Protein AF-A0A0F9CXV2-F1 (afdb_monomer)

Solvent-accessible surface area (backbone atoms only — not comparable to full-atom values): 8261 Å² total; per-residue (Å²): 141,56,48,88,22,30,33,43,37,33,59,41,47,89,84,47,92,52,66,44,61,53,43,43,43,46,51,28,50,21,43,61,72,35,49,80,59,35,78,50,45,44,40,34,39,34,42,79,42,49,91,79,40,40,71,71,56,31,48,54,57,34,46,75,49,28,85,74,43,39,54,42,68,59,54,72,68,57,39,50,55,50,28,56,76,69,68,53,67,68,46,82,43,81,32,86,87,36,100,82,40,46,49,72,52,66,59,64,47,37,37,36,26,37,50,71,71,41,82,73,50,76,45,52,65,84,76,59,59,45,67,60,54,23,52,50,51,53,51,53,53,60,51,50,68,74,72,111

Radius of gyration: 15.35 Å; Cα contacts (8 Å, |Δi|>4): 231; chains: 1; bounding box: 40×28×42 Å

Secondary structure (DSSP, 8-state):
--TTSEEEEEEE-TT-SSHHHHHHHHHHHHHHHHGGGGGGEEEEEEES-TTT--HHHHHHHHHTT-TT-EEE---HHHHHHHHHHHT--EEEEE-TTSTTSEEEEE--EEEEEETTTEEEEEEETTSS-HHHHHHHHHHHHHHHHTT-

Sequence (148 aa):
AYTDRWQLVFFGFTHCPDICPTTLAYMGSVLDLLGAKADHVAPLFVTVDPQRDTPEILSQYVAAFHPRLTGLTGSEAQIADAAEAFKVYYERLEEDSAPDGYMMAHAGHLYLMRPGGKFEAVFLEGAQPPEALAQEIAMRIAKEERRG

Structure (mmCIF, N/CA/C/O backbone):
data_AF-A0A0F9CXV2-F1
#
_entry.id   AF-A0A0F9CXV2-F1
#
loop_
_atom_site.group_PDB
_atom_site.id
_atom_site.type_symbol
_atom_site.label_atom_id
_atom_site.label_alt_id
_atom_site.label_comp_id
_atom_site.label_asym_id
_atom_site.label_entity_id
_atom_site.label_seq_id
_atom_site.pdbx_PDB_ins_code
_atom_site.Cartn_x
_atom_site.Cartn_y
_atom_site.Cartn_z
_atom_site.occupancy
_atom_site.B_iso_or_equiv
_atom_site.auth_seq_id
_atom_site.auth_comp_id
_atom_site.auth_asym_id
_atom_site.auth_atom_id
_atom_site.pdbx_PDB_model_num
ATOM 1 N N . ALA A 1 1 ? -14.317 -7.315 -0.044 1.00 61.88 1 ALA A N 1
ATOM 2 C CA . ALA A 1 1 ? -13.543 -8.066 0.968 1.00 61.88 1 ALA A CA 1
ATOM 3 C C . ALA A 1 1 ? -12.797 -7.174 1.977 1.00 61.88 1 ALA A C 1
ATOM 5 O O . ALA A 1 1 ? -12.370 -7.698 2.995 1.00 61.88 1 ALA A O 1
ATOM 6 N N . TYR A 1 2 ? -12.649 -5.858 1.745 1.00 83.31 2 TYR A N 1
ATOM 7 C CA . TYR A 1 2 ? -11.934 -4.946 2.667 1.00 83.31 2 TYR A CA 1
ATOM 8 C C . TYR A 1 2 ? -12.785 -3.776 3.178 1.00 83.31 2 TYR A C 1
ATOM 10 O O . TYR A 1 2 ? -12.291 -2.899 3.874 1.00 83.31 2 TYR A O 1
ATOM 18 N N . THR A 1 3 ? -14.059 -3.725 2.796 1.00 81.69 3 THR A N 1
ATOM 19 C CA . THR A 1 3 ? -14.951 -2.582 3.037 1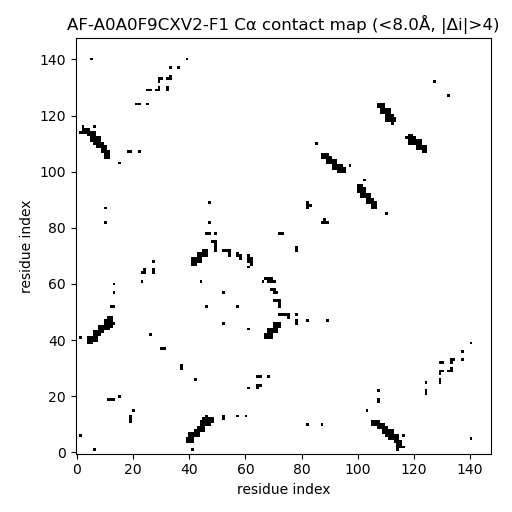.00 81.69 3 THR A CA 1
ATOM 20 C C . THR A 1 3 ? -15.327 -2.401 4.504 1.00 81.69 3 THR A C 1
ATOM 22 O O . THR A 1 3 ? -15.812 -1.345 4.876 1.00 81.69 3 THR A O 1
ATOM 25 N N . ASP A 1 4 ? -15.121 -3.407 5.339 1.00 89.94 4 ASP A N 1
ATOM 26 C CA . ASP A 1 4 ? -15.321 -3.389 6.787 1.00 89.94 4 ASP A CA 1
ATOM 27 C C . ASP A 1 4 ? -14.078 -2.919 7.561 1.00 89.94 4 ASP A C 1
ATOM 29 O O . ASP A 1 4 ? -14.166 -2.615 8.749 1.00 89.94 4 ASP A O 1
ATOM 33 N N . ARG A 1 5 ? -12.927 -2.818 6.889 1.00 93.19 5 ARG A N 1
ATOM 34 C CA . ARG A 1 5 ? -11.642 -2.457 7.487 1.00 93.19 5 ARG A CA 1
ATOM 35 C C . ARG A 1 5 ? -11.119 -1.133 6.948 1.00 93.19 5 ARG A C 1
ATOM 37 O O . ARG A 1 5 ? -11.468 -0.682 5.855 1.00 93.19 5 ARG A O 1
ATOM 44 N N . TRP A 1 6 ? -10.245 -0.519 7.735 1.00 96.25 6 TRP A N 1
ATOM 45 C CA . TRP A 1 6 ? -9.362 0.522 7.229 1.00 96.25 6 TRP A CA 1
ATOM 46 C C . TRP A 1 6 ? -8.440 -0.091 6.181 1.00 96.25 6 TRP A C 1
ATOM 48 O O . TRP A 1 6 ? -8.017 -1.231 6.336 1.00 96.25 6 TRP A O 1
ATOM 58 N N . GLN A 1 7 ? -8.123 0.635 5.118 1.00 96.31 7 GLN A N 1
ATOM 59 C CA . GLN A 1 7 ? -7.202 0.157 4.087 1.00 96.31 7 GLN A CA 1
ATOM 60 C C . GLN A 1 7 ? -5.995 1.081 4.053 1.00 96.31 7 GLN A C 1
ATOM 62 O O . GLN A 1 7 ? -6.160 2.296 3.975 1.00 96.31 7 GLN A O 1
ATOM 67 N N . LEU A 1 8 ? -4.802 0.501 4.127 1.00 96.38 8 LEU A N 1
ATOM 68 C CA . LEU A 1 8 ? -3.544 1.206 3.922 1.00 96.38 8 LEU A CA 1
ATOM 69 C C . LEU A 1 8 ? -2.977 0.729 2.588 1.00 96.38 8 LEU A C 1
ATOM 71 O O . LEU A 1 8 ? -2.484 -0.393 2.498 1.00 96.38 8 LEU A O 1
ATOM 75 N N . VAL A 1 9 ? -3.134 1.549 1.554 1.00 95.50 9 VAL A N 1
ATOM 76 C CA . VAL A 1 9 ? -2.876 1.177 0.161 1.00 95.50 9 VAL A CA 1
ATOM 77 C C . VAL A 1 9 ? -1.592 1.829 -0.326 1.00 95.50 9 VAL A C 1
ATOM 79 O O . VAL A 1 9 ? -1.409 3.033 -0.164 1.00 95.50 9 VAL A O 1
ATOM 82 N N . PHE A 1 10 ? -0.736 1.042 -0.963 1.00 94.56 10 PHE A N 1
ATOM 83 C CA . PHE A 1 10 ? 0.468 1.503 -1.641 1.00 94.56 10 PHE A CA 1
ATOM 84 C C . PHE A 1 10 ? 0.470 1.008 -3.086 1.00 94.56 10 PHE A C 1
ATOM 86 O O . PHE A 1 10 ? 0.188 -0.164 -3.327 1.00 94.56 10 PHE A O 1
ATOM 93 N N . PHE A 1 11 ? 0.796 1.890 -4.030 1.00 92.44 11 PHE A N 1
ATOM 94 C CA . PHE A 1 11 ? 0.947 1.549 -5.444 1.00 92.44 11 PHE A CA 1
ATOM 95 C C . PHE A 1 11 ? 2.431 1.471 -5.805 1.00 92.44 11 PHE A C 1
ATOM 97 O O . PHE A 1 11 ? 3.173 2.434 -5.600 1.00 92.44 11 PHE A O 1
ATOM 104 N N . GLY A 1 12 ? 2.861 0.344 -6.365 1.00 90.19 12 GLY A N 1
ATOM 105 C CA . GLY A 1 12 ? 4.250 0.131 -6.767 1.00 90.19 12 GLY A CA 1
ATOM 106 C C . GLY A 1 12 ? 4.396 -1.067 -7.692 1.00 90.19 12 GLY A C 1
ATOM 107 O O . GLY A 1 12 ? 3.437 -1.468 -8.332 1.00 90.19 12 GLY A O 1
ATOM 108 N N . PHE A 1 13 ? 5.591 -1.630 -7.799 1.00 88.00 13 PHE A N 1
ATOM 109 C CA . PHE A 1 13 ? 5.855 -2.834 -8.593 1.00 88.00 13 PHE A CA 1
ATOM 110 C C . PHE A 1 13 ? 7.070 -3.576 -8.028 1.00 88.00 13 PHE A C 1
ATOM 112 O O . PHE A 1 13 ? 7.908 -2.967 -7.354 1.00 88.00 13 PHE A O 1
ATOM 119 N N . THR A 1 14 ? 7.170 -4.886 -8.264 1.00 84.88 14 THR A N 1
ATOM 120 C CA . THR A 1 14 ? 8.182 -5.724 -7.583 1.00 84.88 14 THR A CA 1
ATOM 121 C C . THR A 1 14 ? 9.619 -5.474 -8.046 1.00 84.88 14 THR A C 1
ATOM 123 O O . THR A 1 14 ? 10.557 -5.713 -7.289 1.00 84.88 14 THR A O 1
ATOM 126 N N . HIS A 1 15 ? 9.796 -4.941 -9.257 1.00 80.38 15 HIS A N 1
ATOM 127 C CA . HIS A 1 15 ? 11.105 -4.676 -9.866 1.00 80.38 15 HIS A CA 1
ATOM 128 C C . HIS A 1 15 ? 11.664 -3.283 -9.527 1.00 80.38 15 HIS A C 1
ATOM 130 O O . HIS A 1 15 ? 12.672 -2.858 -10.089 1.00 80.38 15 HIS A O 1
ATOM 136 N N . CYS A 1 16 ? 11.011 -2.543 -8.630 1.00 74.81 16 CYS A N 1
ATOM 137 C CA . CYS A 1 16 ? 11.462 -1.218 -8.232 1.00 74.81 16 CYS A CA 1
ATOM 138 C C . CYS A 1 16 ? 12.683 -1.330 -7.302 1.00 74.81 16 CYS A C 1
ATOM 140 O O . CYS A 1 16 ? 12.578 -1.967 -6.249 1.00 74.81 16 CYS A O 1
ATOM 142 N N . PRO A 1 17 ? 13.828 -0.714 -7.648 1.00 70.62 17 PRO A N 1
ATOM 143 C CA . PRO A 1 17 ? 15.087 -0.975 -6.955 1.00 70.62 17 PRO A CA 1
ATOM 144 C C . PRO A 1 17 ? 15.208 -0.316 -5.573 1.00 70.62 17 PRO A C 1
ATOM 146 O O . PRO A 1 17 ? 16.099 -0.704 -4.823 1.00 70.62 17 PRO A O 1
ATOM 149 N N . ASP A 1 18 ? 14.364 0.667 -5.232 1.00 74.00 18 ASP A N 1
ATOM 150 C CA . ASP A 1 18 ? 14.588 1.510 -4.044 1.00 74.00 18 ASP A CA 1
ATOM 151 C C . ASP A 1 18 ? 13.308 1.842 -3.250 1.00 74.00 18 ASP A C 1
ATOM 153 O O . ASP A 1 18 ? 13.094 1.334 -2.148 1.00 74.00 18 ASP A O 1
ATOM 157 N N . ILE A 1 19 ? 12.396 2.649 -3.805 1.00 78.81 19 ILE A N 1
ATOM 158 C CA . ILE A 1 19 ? 11.276 3.193 -3.014 1.00 78.81 19 ILE A CA 1
ATOM 159 C C . ILE A 1 19 ? 10.256 2.119 -2.587 1.00 78.81 19 ILE A C 1
ATOM 161 O O . ILE A 1 19 ? 9.715 2.198 -1.483 1.00 78.81 19 ILE A O 1
ATOM 165 N N . CYS A 1 20 ? 10.002 1.088 -3.406 1.00 83.62 20 CYS A N 1
ATOM 166 C CA . CYS A 1 20 ? 9.076 -0.001 -3.057 1.00 83.62 20 CYS A CA 1
ATOM 167 C C . CYS A 1 20 ? 9.511 -0.805 -1.824 1.00 83.62 20 CYS A C 1
ATOM 169 O O . CYS A 1 20 ? 8.711 -0.889 -0.888 1.00 83.62 20 CYS A O 1
ATOM 171 N N . PRO A 1 21 ? 10.723 -1.400 -1.779 1.00 86.62 21 PRO A N 1
ATOM 172 C CA . PRO A 1 21 ? 11.142 -2.171 -0.613 1.00 86.62 21 PRO A CA 1
ATOM 173 C C . PRO A 1 21 ? 11.203 -1.307 0.651 1.00 86.62 21 PRO A C 1
ATOM 175 O O . PRO A 1 21 ? 10.780 -1.759 1.715 1.00 86.62 21 PRO A O 1
ATOM 178 N N . THR A 1 22 ? 11.634 -0.049 0.533 1.00 89.31 22 THR A N 1
ATOM 179 C CA . THR A 1 22 ? 11.675 0.893 1.660 1.00 89.31 22 THR A CA 1
ATOM 180 C C . THR A 1 22 ? 10.271 1.204 2.188 1.00 89.31 22 THR A C 1
ATOM 182 O O . THR A 1 22 ? 10.018 1.097 3.390 1.00 89.31 22 THR A O 1
ATOM 185 N N . THR A 1 23 ? 9.313 1.474 1.297 1.00 91.25 23 THR A N 1
ATOM 186 C CA . THR A 1 23 ? 7.918 1.749 1.677 1.00 91.25 23 THR A CA 1
ATOM 187 C C . THR A 1 23 ? 7.235 0.524 2.289 1.00 91.25 23 THR A C 1
ATOM 189 O O . THR A 1 23 ? 6.514 0.650 3.279 1.00 91.25 23 THR A O 1
ATOM 192 N N . LEU A 1 24 ? 7.469 -0.677 1.751 1.00 93.31 24 LEU A N 1
ATOM 193 C CA . LEU A 1 24 ? 6.888 -1.909 2.292 1.00 93.31 24 LEU A CA 1
ATOM 194 C C . LEU A 1 24 ? 7.479 -2.284 3.654 1.00 93.31 24 LEU A C 1
ATOM 196 O O . LEU A 1 24 ? 6.732 -2.708 4.537 1.00 93.31 24 LEU A O 1
ATOM 200 N N . ALA A 1 25 ? 8.782 -2.076 3.859 1.00 94.00 25 ALA A N 1
ATOM 201 C CA . ALA A 1 25 ? 9.410 -2.235 5.169 1.00 94.00 25 ALA A CA 1
ATOM 202 C C . ALA A 1 25 ? 8.827 -1.243 6.190 1.00 94.00 25 ALA A C 1
ATOM 204 O O . ALA A 1 25 ? 8.457 -1.638 7.297 1.00 94.00 25 ALA A O 1
ATOM 205 N N . TYR A 1 26 ? 8.658 0.021 5.789 1.00 94.50 26 TYR A N 1
ATOM 206 C CA . TYR A 1 26 ? 8.011 1.050 6.602 1.00 94.50 26 TYR A CA 1
ATOM 207 C C . TYR A 1 26 ? 6.570 0.662 6.980 1.00 94.50 26 TYR A C 1
ATOM 209 O O . TYR A 1 26 ? 6.202 0.714 8.155 1.00 94.50 26 TYR A O 1
ATOM 217 N N . MET A 1 27 ? 5.766 0.191 6.017 1.00 95.50 27 MET A N 1
ATOM 218 C CA . MET A 1 27 ? 4.420 -0.336 6.281 1.00 95.50 27 MET A CA 1
ATOM 219 C C . MET A 1 27 ? 4.447 -1.526 7.247 1.00 95.50 27 MET A C 1
ATOM 221 O O . MET A 1 27 ? 3.603 -1.593 8.139 1.00 95.50 27 MET A O 1
ATOM 225 N N . GLY A 1 28 ? 5.406 -2.444 7.094 1.00 96.12 28 GLY A N 1
ATOM 226 C CA . GLY A 1 28 ? 5.612 -3.564 8.013 1.00 96.12 28 GLY A CA 1
ATOM 227 C C . GLY A 1 28 ? 5.821 -3.090 9.451 1.00 96.12 28 GLY A C 1
ATOM 228 O O . GLY A 1 28 ? 5.087 -3.505 10.344 1.00 96.12 28 GLY A O 1
ATOM 229 N N . SER A 1 29 ? 6.723 -2.127 9.662 1.00 96.56 29 SER A N 1
ATOM 230 C CA . SER A 1 29 ? 6.959 -1.539 10.988 1.00 96.56 29 SER A CA 1
ATOM 231 C C . SER A 1 29 ? 5.714 -0.861 11.569 1.00 96.56 29 SER A C 1
ATOM 233 O O . SER A 1 29 ? 5.419 -1.020 12.752 1.00 96.56 29 SER A O 1
ATOM 235 N N . VAL A 1 30 ? 4.941 -0.139 10.752 1.00 96.75 30 VAL A N 1
ATOM 236 C CA . VAL A 1 30 ? 3.672 0.474 11.187 1.00 96.75 30 VAL A CA 1
ATOM 237 C C . VAL A 1 30 ? 2.675 -0.591 11.653 1.00 96.75 30 VAL A C 1
ATOM 239 O O . VAL A 1 30 ? 2.006 -0.401 12.670 1.00 96.75 30 VAL A O 1
ATOM 242 N N . LEU A 1 31 ? 2.571 -1.714 10.937 1.00 97.06 31 LEU A N 1
ATOM 243 C CA . LEU A 1 31 ? 1.677 -2.820 11.295 1.00 97.06 31 LEU A CA 1
ATOM 244 C C . LEU A 1 31 ? 2.082 -3.484 12.614 1.00 97.06 31 LEU A C 1
ATOM 246 O O . LEU A 1 31 ? 1.206 -3.745 13.439 1.00 97.06 31 LEU A O 1
ATOM 250 N N . ASP A 1 32 ? 3.379 -3.696 12.839 1.00 97.06 32 ASP A N 1
ATOM 251 C CA . ASP A 1 32 ? 3.892 -4.231 14.105 1.00 97.06 32 ASP A CA 1
ATOM 252 C C . ASP A 1 32 ? 3.567 -3.295 15.279 1.00 97.06 32 ASP A C 1
ATOM 254 O O . ASP A 1 32 ? 3.064 -3.729 16.319 1.00 97.06 32 ASP A O 1
ATOM 258 N N . LEU A 1 33 ? 3.775 -1.988 15.093 1.00 97.50 33 LEU A N 1
ATOM 259 C CA . LEU A 1 33 ? 3.517 -0.960 16.107 1.00 97.50 33 LEU A CA 1
ATOM 260 C C . LEU A 1 33 ? 2.024 -0.777 16.420 1.00 97.50 33 LEU A C 1
ATOM 262 O O . LEU A 1 33 ? 1.668 -0.401 17.539 1.00 97.50 33 LEU A O 1
ATOM 266 N N . LEU A 1 34 ? 1.134 -1.068 15.467 1.00 96.75 34 LEU A N 1
ATOM 267 C CA . LEU A 1 34 ? -0.313 -1.094 15.705 1.00 96.75 34 LEU A CA 1
ATOM 268 C C . LEU A 1 34 ? -0.744 -2.254 16.620 1.00 96.75 34 LEU A C 1
ATOM 270 O O . LEU A 1 34 ? -1.815 -2.180 17.237 1.00 96.75 34 LEU A O 1
ATOM 274 N N . GLY A 1 35 ? 0.049 -3.325 16.713 1.00 95.25 35 GLY A N 1
ATOM 275 C CA . GLY A 1 35 ? -0.267 -4.510 17.506 1.00 95.25 35 GLY A CA 1
ATOM 2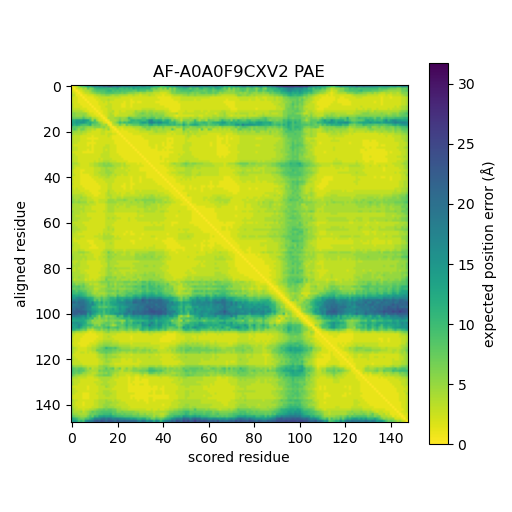76 C C . GLY A 1 35 ? -1.643 -5.085 17.154 1.00 95.25 35 GLY A C 1
ATOM 277 O O . GLY A 1 35 ? -1.971 -5.290 15.987 1.00 95.25 35 GLY A O 1
ATOM 278 N N . ALA A 1 36 ? -2.500 -5.295 18.158 1.00 94.81 36 ALA A N 1
ATOM 279 C CA . ALA A 1 36 ? -3.854 -5.823 17.949 1.00 94.81 36 ALA A CA 1
ATOM 280 C C . ALA A 1 36 ? -4.723 -4.941 17.028 1.00 94.81 36 ALA A C 1
ATOM 282 O O . ALA A 1 36 ? -5.617 -5.440 16.349 1.00 94.81 36 ALA A O 1
ATOM 283 N N . LYS A 1 37 ? -4.454 -3.629 16.938 1.00 94.62 37 LYS A N 1
ATOM 284 C CA . LYS A 1 37 ? -5.220 -2.745 16.045 1.00 94.62 37 LYS A CA 1
ATOM 285 C C . LYS A 1 37 ? -4.960 -3.022 14.564 1.00 94.62 37 LYS A C 1
ATOM 287 O O . LYS A 1 37 ? -5.785 -2.635 13.738 1.00 94.62 37 LYS A O 1
ATOM 292 N N . ALA A 1 38 ? -3.878 -3.725 14.225 1.00 95.25 38 ALA A N 1
ATOM 293 C CA . ALA A 1 38 ? -3.596 -4.145 12.858 1.00 95.25 38 ALA A CA 1
ATOM 294 C C . ALA A 1 38 ? -4.663 -5.104 12.294 1.00 95.25 38 ALA A C 1
ATOM 296 O O . ALA A 1 38 ? -4.775 -5.227 11.079 1.00 95.25 38 ALA A O 1
ATOM 297 N N . ASP A 1 39 ? -5.486 -5.750 13.133 1.00 93.88 39 ASP A N 1
ATOM 298 C CA . ASP A 1 39 ? -6.623 -6.568 12.675 1.00 93.88 39 ASP A CA 1
ATOM 299 C C . ASP A 1 39 ? -7.707 -5.734 11.970 1.00 93.88 39 ASP A C 1
ATOM 301 O O . ASP A 1 39 ? -8.397 -6.223 11.073 1.00 93.88 39 ASP A O 1
ATOM 305 N N . HIS A 1 40 ? -7.804 -4.445 12.307 1.00 94.62 40 HIS A N 1
ATOM 306 C CA . HIS A 1 40 ? -8.737 -3.504 11.686 1.00 94.62 40 HIS A CA 1
ATOM 307 C C . HIS A 1 40 ? -8.187 -2.851 10.414 1.00 94.62 40 HIS A C 1
ATOM 309 O O . HIS A 1 40 ? -8.891 -2.048 9.796 1.00 94.62 40 HIS A O 1
ATOM 315 N N . VAL A 1 41 ? -6.952 -3.176 10.023 1.00 96.69 41 VAL A N 1
ATOM 316 C CA . VAL A 1 41 ? -6.272 -2.608 8.858 1.00 96.69 41 VAL A CA 1
ATOM 317 C C . VAL A 1 41 ? -6.039 -3.702 7.817 1.00 96.69 41 VAL A C 1
ATOM 319 O O . VAL A 1 41 ? -5.568 -4.796 8.115 1.00 96.69 41 VAL A O 1
ATOM 322 N N . ALA A 1 42 ? -6.374 -3.402 6.570 1.00 96.88 42 ALA A N 1
ATOM 323 C CA . ALA A 1 42 ? -6.006 -4.161 5.391 1.00 96.88 42 ALA A CA 1
ATOM 324 C C . ALA A 1 42 ? -4.819 -3.450 4.718 1.00 96.88 42 ALA A C 1
ATOM 326 O O . ALA A 1 42 ? -5.025 -2.414 4.082 1.00 96.88 42 ALA A O 1
ATOM 327 N N . PRO A 1 43 ? -3.583 -3.946 4.881 1.00 96.69 43 PRO A N 1
ATOM 328 C CA . PRO A 1 43 ? -2.426 -3.386 4.199 1.00 96.69 43 PRO A CA 1
ATOM 329 C C . PRO A 1 43 ? -2.321 -3.985 2.791 1.00 96.69 43 PRO A C 1
ATOM 331 O O . PRO A 1 43 ? -2.139 -5.193 2.619 1.00 96.69 43 PRO A O 1
ATOM 334 N N . LEU A 1 44 ? -2.494 -3.134 1.784 1.00 96.19 44 LEU A N 1
ATOM 335 C CA . LEU A 1 44 ? -2.649 -3.519 0.386 1.00 96.19 44 LEU A CA 1
ATOM 336 C C . LEU A 1 44 ? -1.507 -2.935 -0.444 1.00 96.19 44 LEU A C 1
ATOM 338 O O . LEU A 1 44 ? -1.282 -1.728 -0.435 1.00 96.19 44 LEU A O 1
ATOM 342 N N . PHE A 1 45 ? -0.826 -3.794 -1.190 1.00 95.81 45 PHE A N 1
ATOM 343 C CA . PHE A 1 45 ? 0.137 -3.409 -2.210 1.00 95.81 45 PHE A CA 1
ATOM 344 C C . PHE A 1 45 ? -0.485 -3.659 -3.580 1.00 95.81 45 PHE A C 1
ATOM 346 O O . PHE A 1 45 ? -0.771 -4.803 -3.919 1.00 95.81 45 PHE A O 1
ATOM 353 N N . VAL A 1 46 ? -0.734 -2.606 -4.349 1.00 94.81 46 VAL A N 1
ATOM 354 C CA . VAL A 1 46 ? -1.324 -2.684 -5.688 1.00 94.81 46 VAL A CA 1
ATOM 355 C C . VAL A 1 46 ? -0.210 -2.522 -6.709 1.00 94.81 46 VAL A C 1
ATOM 357 O O . VAL A 1 46 ? 0.481 -1.501 -6.706 1.00 94.81 46 VAL A O 1
ATOM 360 N N . THR A 1 47 ? -0.030 -3.516 -7.579 1.00 94.19 47 THR A N 1
ATOM 361 C CA . THR A 1 47 ? 0.947 -3.376 -8.660 1.00 94.19 47 THR A CA 1
ATOM 362 C C . THR A 1 47 ? 0.471 -2.380 -9.719 1.00 94.19 47 THR A C 1
ATOM 364 O O . THR A 1 47 ? -0.714 -2.340 -10.052 1.00 94.19 47 THR A O 1
ATOM 367 N N . VAL A 1 48 ? 1.399 -1.597 -10.268 1.00 90.50 48 VAL A N 1
ATOM 368 C CA . VAL A 1 48 ? 1.206 -0.797 -11.488 1.00 90.50 48 VAL A CA 1
ATOM 369 C C . VAL A 1 48 ? 1.746 -1.497 -12.741 1.00 90.50 48 VAL A C 1
ATOM 371 O O . VAL A 1 48 ? 1.648 -0.956 -13.839 1.00 90.50 48 VAL A O 1
ATOM 374 N N . ASP A 1 49 ? 2.304 -2.701 -12.592 1.00 89.56 49 ASP A N 1
ATOM 375 C CA . ASP A 1 49 ? 2.959 -3.454 -13.661 1.00 89.56 49 ASP A CA 1
ATOM 376 C C . ASP A 1 49 ? 2.502 -4.925 -13.717 1.00 89.56 49 ASP A C 1
ATOM 378 O O . ASP A 1 49 ? 3.256 -5.854 -13.402 1.00 89.56 49 ASP A O 1
ATOM 382 N N . PRO A 1 50 ? 1.249 -5.169 -14.139 1.00 89.81 50 PRO A N 1
ATOM 383 C CA . PRO A 1 50 ? 0.649 -6.504 -14.121 1.00 89.81 50 PRO A CA 1
ATOM 384 C C . PRO A 1 50 ? 1.321 -7.496 -15.072 1.00 89.81 50 PRO A C 1
ATOM 386 O O . PRO A 1 50 ? 1.114 -8.699 -14.934 1.00 89.81 50 PRO A O 1
ATOM 389 N N . GLN A 1 51 ? 2.094 -7.018 -16.055 1.00 87.62 51 GLN A N 1
ATOM 390 C CA . GLN A 1 51 ? 2.776 -7.885 -17.019 1.00 87.62 51 GLN A CA 1
ATOM 391 C C . GLN A 1 51 ? 3.893 -8.698 -16.353 1.00 87.62 51 GLN A C 1
ATOM 393 O O . GLN A 1 51 ? 4.134 -9.839 -16.747 1.00 87.62 51 GLN A O 1
ATOM 398 N N . ARG A 1 52 ? 4.553 -8.126 -15.337 1.00 85.69 52 ARG A N 1
ATOM 399 C CA . ARG A 1 52 ? 5.629 -8.777 -14.570 1.00 85.69 52 ARG A CA 1
ATOM 400 C C . ARG A 1 52 ? 5.148 -9.283 -13.214 1.00 85.69 52 ARG A C 1
ATOM 402 O O . ARG A 1 52 ? 5.592 -10.330 -12.744 1.00 85.69 52 ARG A O 1
ATOM 409 N N . ASP A 1 53 ? 4.199 -8.579 -12.609 1.00 91.12 53 ASP A N 1
ATOM 410 C CA . ASP A 1 53 ? 3.735 -8.843 -11.253 1.00 91.12 53 ASP A CA 1
ATOM 411 C C . ASP A 1 53 ? 2.536 -9.804 -11.239 1.00 91.12 53 ASP A C 1
ATOM 413 O O . ASP A 1 53 ? 1.379 -9.426 -11.016 1.00 91.12 53 ASP A O 1
ATOM 417 N N . THR A 1 54 ? 2.832 -11.086 -11.468 1.00 92.31 54 THR A N 1
ATOM 418 C CA . THR A 1 5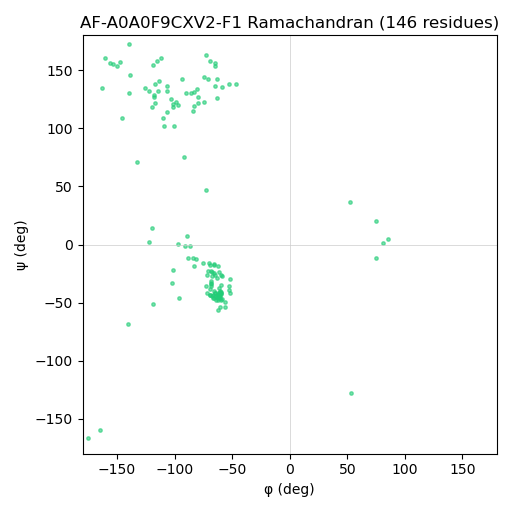4 ? 1.855 -12.176 -11.318 1.00 92.31 54 THR A CA 1
ATOM 419 C C . THR A 1 54 ? 1.412 -12.333 -9.856 1.00 92.31 54 THR A C 1
ATOM 421 O O . THR A 1 54 ? 2.158 -11.964 -8.941 1.00 92.31 54 THR A O 1
ATOM 424 N N . PRO A 1 55 ? 0.221 -12.908 -9.591 1.00 94.31 55 PRO A N 1
ATOM 425 C CA . PRO A 1 55 ? -0.238 -13.169 -8.226 1.00 94.31 55 PRO A CA 1
ATOM 426 C C . PRO A 1 55 ? 0.775 -13.955 -7.381 1.00 94.31 55 PRO A C 1
ATOM 428 O O . PRO A 1 55 ? 0.970 -13.649 -6.204 1.00 94.31 55 PRO A O 1
ATOM 431 N N . GLU A 1 56 ? 1.454 -14.936 -7.979 1.00 93.88 56 GLU A N 1
ATOM 432 C CA . GLU A 1 56 ? 2.455 -15.767 -7.313 1.00 93.88 56 GLU A CA 1
ATOM 433 C C . GLU A 1 56 ? 3.686 -14.950 -6.902 1.00 93.88 56 GLU A C 1
ATOM 435 O O . GLU A 1 56 ? 4.135 -15.052 -5.757 1.00 93.88 56 GLU A O 1
ATOM 440 N N . ILE A 1 57 ? 4.203 -14.113 -7.809 1.00 93.44 57 ILE A N 1
ATOM 441 C CA . ILE A 1 57 ? 5.354 -13.237 -7.549 1.00 93.44 57 ILE A CA 1
ATOM 442 C C . ILE A 1 57 ? 4.999 -12.216 -6.470 1.00 93.44 57 ILE A C 1
ATOM 444 O O . ILE A 1 57 ? 5.738 -12.059 -5.497 1.00 93.44 57 ILE A O 1
ATOM 448 N N . LEU A 1 58 ? 3.841 -11.565 -6.592 1.00 93.81 58 LEU A N 1
ATOM 449 C CA . LEU A 1 58 ? 3.396 -10.568 -5.626 1.00 93.81 58 LEU A CA 1
ATOM 450 C C . LEU A 1 58 ? 3.206 -11.154 -4.237 1.00 93.81 58 LEU A C 1
ATOM 452 O O . LEU A 1 58 ? 3.647 -10.549 -3.263 1.00 93.81 58 LEU A O 1
ATOM 456 N N . SER A 1 59 ? 2.581 -12.329 -4.137 1.00 93.31 59 SER A N 1
ATOM 457 C CA . SER A 1 59 ? 2.377 -12.988 -2.850 1.00 93.31 59 SER A CA 1
ATOM 458 C C . SER A 1 59 ? 3.704 -13.302 -2.162 1.00 93.31 59 SER A C 1
ATOM 460 O O . SER A 1 59 ? 3.798 -13.139 -0.948 1.00 93.31 59 SER A O 1
ATOM 462 N N . GLN A 1 60 ? 4.720 -13.747 -2.906 1.00 93.50 60 GLN A N 1
ATOM 463 C CA . GLN A 1 60 ? 6.050 -14.009 -2.349 1.00 93.50 60 GLN A CA 1
ATOM 464 C C . GLN A 1 60 ? 6.752 -12.711 -1.946 1.00 93.50 60 GLN A C 1
ATOM 466 O O . GLN A 1 60 ? 7.321 -12.631 -0.858 1.00 93.50 60 GLN A O 1
ATOM 471 N N . TYR A 1 61 ? 6.668 -11.689 -2.798 1.00 93.19 61 TYR A N 1
ATOM 472 C CA . TYR A 1 61 ? 7.301 -10.398 -2.575 1.00 93.19 61 TYR A CA 1
ATOM 473 C C . TYR A 1 61 ? 6.783 -9.728 -1.301 1.00 93.19 61 TYR A C 1
ATOM 475 O O . TYR A 1 61 ? 7.565 -9.408 -0.412 1.00 93.19 61 TYR A O 1
ATOM 483 N N . VAL A 1 62 ? 5.463 -9.574 -1.157 1.00 94.56 62 VAL A N 1
ATOM 484 C CA . VAL A 1 62 ? 4.886 -8.884 0.008 1.00 94.56 62 VAL A CA 1
ATOM 485 C C . VAL A 1 62 ? 5.060 -9.669 1.311 1.00 94.56 62 VAL A C 1
ATOM 487 O O . VAL A 1 62 ? 5.234 -9.068 2.373 1.00 94.56 62 VAL A O 1
ATOM 490 N N . ALA A 1 63 ? 5.068 -11.006 1.237 1.00 94.00 63 ALA A N 1
ATOM 491 C CA . ALA A 1 63 ? 5.270 -11.870 2.397 1.00 94.00 63 ALA A CA 1
ATOM 492 C C . ALA A 1 63 ? 6.674 -11.730 3.005 1.00 94.00 63 ALA A C 1
ATOM 494 O O . ALA A 1 63 ? 6.837 -11.977 4.199 1.00 94.00 63 ALA A O 1
ATOM 495 N N . ALA A 1 64 ? 7.668 -11.300 2.218 1.00 93.88 64 ALA A N 1
ATOM 496 C CA . ALA A 1 64 ? 9.009 -11.010 2.719 1.00 93.88 64 ALA A CA 1
ATOM 497 C C . ALA A 1 64 ? 9.051 -9.786 3.653 1.00 93.88 64 ALA A C 1
ATOM 499 O O . ALA A 1 64 ? 9.956 -9.688 4.478 1.00 93.88 64 ALA A O 1
ATOM 500 N N . PHE A 1 65 ? 8.079 -8.871 3.545 1.00 94.75 65 PHE A N 1
ATOM 501 C CA . PHE A 1 65 ? 8.031 -7.648 4.350 1.00 94.75 65 PHE A CA 1
ATOM 502 C C . PHE A 1 65 ? 7.140 -7.790 5.579 1.00 94.75 65 PHE A C 1
ATOM 504 O O . PHE A 1 65 ? 7.530 -7.383 6.669 1.00 94.75 65 PHE A O 1
ATOM 511 N N . HIS A 1 66 ? 5.936 -8.346 5.421 1.00 96.19 66 HIS A N 1
ATOM 512 C CA . HIS A 1 66 ? 5.029 -8.553 6.546 1.00 96.19 66 HIS A CA 1
ATOM 513 C C . HIS A 1 66 ? 3.915 -9.556 6.187 1.00 96.19 66 HIS A C 1
ATOM 515 O O . HIS A 1 66 ? 3.262 -9.390 5.156 1.00 96.19 66 HIS A O 1
ATOM 521 N N . PRO A 1 67 ? 3.580 -10.540 7.046 1.00 94.75 67 PRO A N 1
ATOM 522 C CA . PRO A 1 67 ? 2.598 -11.588 6.726 1.00 94.75 67 PRO A CA 1
ATOM 523 C C . PRO A 1 67 ? 1.158 -11.084 6.541 1.00 94.75 67 PRO A C 1
ATOM 525 O O . PRO A 1 67 ? 0.318 -11.795 5.997 1.00 94.75 67 PRO A O 1
ATOM 528 N N . ARG A 1 68 ? 0.845 -9.868 7.011 1.00 95.25 68 ARG A N 1
ATOM 529 C CA . ARG A 1 68 ? -0.468 -9.228 6.787 1.00 95.25 68 ARG A CA 1
ATOM 530 C C . ARG A 1 68 ? -0.585 -8.526 5.434 1.00 95.25 68 ARG A C 1
ATOM 532 O O . ARG A 1 68 ? -1.711 -8.228 5.038 1.00 95.25 68 ARG A O 1
ATOM 539 N N . LEU A 1 69 ? 0.532 -8.211 4.768 1.00 96.06 69 LEU A N 1
ATOM 540 C CA . LEU A 1 69 ? 0.500 -7.518 3.481 1.00 96.06 69 LEU A CA 1
ATOM 541 C C . LEU A 1 69 ? -0.162 -8.397 2.427 1.00 96.06 69 LEU A C 1
ATOM 543 O O . LEU A 1 69 ? 0.105 -9.590 2.326 1.00 96.06 69 LEU A O 1
ATOM 547 N N . THR A 1 70 ? -1.031 -7.782 1.633 1.00 96.38 70 THR A N 1
ATOM 548 C CA . THR A 1 70 ? -1.686 -8.442 0.506 1.00 96.38 70 THR A CA 1
ATOM 549 C C . THR A 1 70 ? -1.284 -7.754 -0.789 1.00 96.38 70 THR A C 1
ATOM 551 O O . THR A 1 70 ? -1.518 -6.557 -0.946 1.00 96.38 70 THR A O 1
ATOM 554 N N . GLY A 1 71 ? -0.700 -8.515 -1.713 1.00 95.56 71 GLY A N 1
ATOM 555 C CA . GLY A 1 71 ? -0.433 -8.069 -3.076 1.00 95.56 71 GLY A CA 1
ATOM 556 C C . GLY A 1 71 ? -1.690 -8.176 -3.937 1.00 95.56 71 GLY A C 1
ATOM 557 O O . GLY A 1 71 ? -2.381 -9.193 -3.902 1.00 95.56 71 GLY A O 1
ATOM 558 N N . LEU A 1 72 ? -1.987 -7.129 -4.699 1.00 94.88 72 LEU A N 1
ATOM 559 C CA . LEU A 1 72 ? -3.116 -7.033 -5.614 1.00 94.88 72 LEU A CA 1
ATOM 560 C C . LEU A 1 72 ? -2.601 -6.754 -7.027 1.00 94.88 72 LEU A C 1
ATOM 562 O O . LEU A 1 72 ? -1.787 -5.858 -7.235 1.00 94.88 72 LEU A O 1
ATOM 566 N N . THR A 1 73 ? -3.118 -7.514 -7.986 1.00 95.19 73 THR A N 1
ATOM 567 C CA . THR A 1 73 ? -2.888 -7.356 -9.428 1.00 95.19 73 THR A CA 1
ATOM 568 C C . THR A 1 73 ? -4.194 -7.582 -10.179 1.00 95.19 73 THR A C 1
ATOM 570 O O . THR A 1 73 ? -5.203 -7.969 -9.582 1.00 95.19 73 THR A O 1
ATOM 573 N N . GLY A 1 74 ? -4.193 -7.320 -11.480 1.00 92.88 74 GLY A N 1
ATOM 574 C CA . GLY A 1 74 ? -5.362 -7.428 -12.341 1.00 92.88 74 GLY A CA 1
ATOM 575 C C . GLY A 1 74 ? -5.003 -7.177 -13.798 1.00 92.88 74 GLY A C 1
ATOM 576 O O . GLY A 1 74 ? -3.833 -7.164 -14.173 1.00 92.88 74 GLY A O 1
ATOM 577 N N . SER A 1 75 ? -6.013 -6.967 -14.636 1.00 93.75 75 SER A N 1
ATOM 578 C CA . SER A 1 75 ? -5.773 -6.509 -16.004 1.00 93.75 75 SER A CA 1
ATOM 579 C C . SER A 1 75 ? -5.263 -5.067 -16.015 1.00 93.75 75 SER A C 1
ATOM 581 O O . SER A 1 75 ? -5.569 -4.290 -15.111 1.00 93.75 75 SER A O 1
ATOM 583 N N . GLU A 1 76 ? -4.583 -4.663 -17.090 1.00 89.50 76 GLU A N 1
ATOM 584 C CA . GLU A 1 76 ? -4.131 -3.273 -17.269 1.00 89.50 76 GLU A CA 1
ATOM 585 C C . GLU A 1 76 ? -5.266 -2.260 -17.076 1.00 89.50 76 GLU A C 1
ATOM 587 O O . GLU A 1 76 ? -5.089 -1.274 -16.373 1.00 89.50 76 GLU A O 1
ATOM 592 N N . ALA A 1 77 ? -6.461 -2.553 -17.603 1.00 92.06 77 ALA A N 1
ATOM 593 C CA . ALA A 1 77 ? -7.640 -1.710 -17.405 1.00 92.06 77 ALA A CA 1
ATOM 594 C C . ALA A 1 77 ? -8.045 -1.568 -15.924 1.00 92.06 77 ALA A C 1
ATOM 596 O O . ALA A 1 77 ? -8.341 -0.470 -15.476 1.00 92.06 77 ALA A O 1
ATOM 597 N N . GLN A 1 78 ? -8.001 -2.651 -15.139 1.00 93.19 78 GLN A N 1
ATOM 598 C CA . GLN A 1 78 ? -8.352 -2.604 -13.714 1.00 93.19 78 GLN A CA 1
ATOM 599 C C . GLN A 1 78 ? -7.331 -1.797 -12.910 1.00 93.19 78 GLN A C 1
ATOM 601 O O . GLN A 1 78 ? -7.696 -1.113 -11.956 1.00 93.19 78 GLN A O 1
ATOM 606 N N . ILE A 1 79 ? -6.055 -1.883 -13.288 1.00 91.44 79 ILE A N 1
ATOM 607 C CA . ILE A 1 79 ? -4.981 -1.114 -12.658 1.00 91.44 79 ILE A CA 1
ATOM 608 C C . ILE A 1 79 ? -5.078 0.359 -13.041 1.00 91.44 79 ILE A C 1
ATOM 610 O O . ILE A 1 79 ? -4.951 1.202 -12.159 1.00 91.44 79 ILE A O 1
ATOM 614 N N . ALA A 1 80 ? -5.372 0.670 -14.304 1.00 88.75 80 ALA A N 1
ATOM 615 C CA . ALA A 1 80 ? -5.617 2.037 -14.750 1.00 88.75 80 ALA A CA 1
ATOM 616 C C . ALA A 1 80 ? -6.805 2.663 -13.999 1.00 88.75 80 ALA A C 1
ATOM 618 O O . ALA A 1 80 ? -6.659 3.744 -13.433 1.00 88.75 80 ALA A O 1
ATOM 619 N N . ASP A 1 81 ? -7.930 1.945 -13.892 1.00 91.88 81 ASP A N 1
ATOM 620 C CA . ASP A 1 81 ? -9.109 2.389 -13.136 1.00 91.88 81 ASP A CA 1
ATOM 621 C C . ASP A 1 81 ? -8.774 2.629 -11.651 1.00 91.88 81 ASP A C 1
ATOM 623 O O . ASP A 1 81 ? -9.194 3.622 -11.051 1.00 91.88 81 ASP A O 1
ATOM 627 N N . ALA A 1 82 ? -7.996 1.729 -11.037 1.00 90.69 82 ALA A N 1
ATOM 628 C CA . ALA A 1 82 ? -7.566 1.873 -9.649 1.00 90.69 82 ALA A CA 1
ATOM 629 C C . ALA A 1 82 ? -6.622 3.071 -9.467 1.00 90.69 82 ALA A C 1
ATOM 631 O O . ALA A 1 82 ? -6.807 3.870 -8.549 1.00 90.69 82 ALA A O 1
ATOM 632 N N . ALA A 1 83 ? -5.632 3.226 -10.343 1.00 88.19 83 ALA A N 1
ATOM 633 C CA . ALA A 1 83 ? -4.703 4.344 -10.302 1.00 88.19 83 ALA A CA 1
ATOM 634 C C . ALA A 1 83 ? -5.436 5.680 -10.482 1.00 88.19 83 ALA A C 1
ATOM 636 O O . ALA A 1 83 ? -5.205 6.609 -9.709 1.00 88.19 83 ALA A O 1
ATOM 637 N N . GLU A 1 84 ? -6.390 5.765 -11.413 1.00 89.25 84 GLU A N 1
ATOM 638 C CA . GLU A 1 84 ? -7.218 6.956 -11.612 1.00 89.25 84 GLU A CA 1
ATOM 639 C C . GLU A 1 84 ? -8.058 7.279 -10.367 1.00 89.25 84 GLU A C 1
ATOM 641 O O . GLU A 1 84 ? -8.057 8.421 -9.895 1.00 89.25 84 GLU A O 1
ATOM 646 N N . ALA A 1 85 ? -8.713 6.277 -9.769 1.00 87.44 85 ALA A N 1
ATOM 647 C CA . ALA A 1 85 ? -9.529 6.457 -8.567 1.00 87.44 85 ALA A CA 1
ATOM 648 C C . ALA A 1 85 ? -8.722 7.002 -7.375 1.00 87.44 85 ALA A C 1
ATOM 650 O O . ALA A 1 85 ? -9.230 7.811 -6.592 1.00 87.44 85 ALA A O 1
ATOM 651 N N . PHE A 1 86 ? -7.456 6.597 -7.255 1.00 86.19 86 PHE A N 1
ATOM 652 C CA . PHE A 1 86 ? -6.528 7.083 -6.231 1.00 86.19 86 PHE A CA 1
ATOM 653 C C . PHE A 1 86 ? -5.714 8.311 -6.675 1.00 86.19 86 PHE A C 1
ATOM 655 O O . PHE A 1 86 ? -4.937 8.851 -5.882 1.00 86.19 86 PHE A O 1
ATOM 662 N N . LYS A 1 87 ? -5.907 8.785 -7.914 1.00 85.25 87 LYS A N 1
ATOM 663 C CA . LYS A 1 87 ? -5.115 9.848 -8.558 1.00 85.25 87 LYS A CA 1
ATOM 664 C C . LYS A 1 87 ? -3.608 9.571 -8.506 1.00 85.25 87 LYS A C 1
ATOM 666 O O . LYS A 1 87 ? -2.801 10.481 -8.310 1.00 85.25 87 LYS A O 1
ATOM 671 N N . VAL A 1 88 ? -3.243 8.302 -8.638 1.00 84.31 88 VAL A N 1
ATOM 672 C CA . VAL A 1 88 ? -1.864 7.831 -8.724 1.00 84.31 88 VAL A CA 1
ATOM 673 C C . VAL A 1 88 ? -1.388 8.061 -10.148 1.00 84.31 88 VAL A C 1
ATOM 675 O O . VAL A 1 88 ? -1.965 7.541 -11.098 1.00 84.31 88 VAL A O 1
ATOM 678 N N . TYR A 1 89 ? -0.318 8.834 -10.287 1.00 79.81 89 TYR A N 1
ATOM 679 C CA . TYR A 1 89 ? 0.415 8.910 -11.540 1.00 79.81 89 TYR A CA 1
ATOM 680 C C . TYR A 1 89 ? 1.443 7.781 -11.586 1.00 79.81 89 TYR A C 1
ATOM 682 O O . TYR A 1 89 ? 2.209 7.605 -10.633 1.00 79.81 89 TYR A O 1
ATOM 690 N N . TYR A 1 90 ? 1.463 7.046 -12.692 1.00 81.75 90 TYR A N 1
ATOM 691 C CA . TYR A 1 90 ? 2.520 6.104 -13.019 1.00 81.75 90 TYR A CA 1
ATOM 692 C C . TYR A 1 90 ? 2.846 6.211 -14.508 1.00 81.75 90 TYR A C 1
ATOM 694 O O . TYR A 1 90 ? 1.962 6.482 -15.321 1.00 81.75 90 TYR A O 1
ATOM 702 N N . GLU A 1 91 ? 4.112 6.025 -14.865 1.00 80.38 91 GLU A N 1
ATOM 703 C CA . GLU A 1 91 ? 4.564 6.142 -16.252 1.00 80.38 91 GLU A CA 1
ATOM 704 C C . GLU A 1 91 ? 5.569 5.049 -16.588 1.00 80.38 91 GLU A C 1
ATOM 706 O O . GLU A 1 91 ? 6.545 4.849 -15.863 1.00 80.38 91 GLU A O 1
ATOM 711 N N . ARG A 1 92 ? 5.330 4.366 -17.710 1.00 80.94 92 ARG A N 1
ATOM 712 C CA . ARG A 1 92 ? 6.276 3.425 -18.304 1.00 80.94 92 ARG A CA 1
ATOM 713 C C . ARG A 1 92 ? 7.273 4.200 -19.155 1.00 80.94 92 ARG A C 1
ATOM 715 O O . ARG A 1 92 ? 6.890 4.830 -20.136 1.00 80.94 92 ARG A O 1
ATOM 722 N N . LEU A 1 93 ? 8.542 4.112 -18.789 1.00 78.56 93 LEU A N 1
ATOM 723 C CA . LEU A 1 93 ? 9.654 4.736 -19.492 1.00 78.56 93 LEU A CA 1
ATOM 724 C C . LEU A 1 93 ? 10.483 3.633 -20.143 1.00 78.56 93 LEU A C 1
ATOM 726 O O . LEU A 1 93 ? 11.133 2.861 -19.446 1.00 78.56 93 LEU A O 1
ATOM 730 N N . GLU A 1 94 ? 10.431 3.536 -21.469 1.00 78.69 94 GLU A N 1
ATOM 731 C CA . GLU A 1 94 ? 11.285 2.615 -22.227 1.00 78.69 94 GLU A CA 1
ATOM 732 C C . GLU A 1 94 ? 12.756 3.019 -22.024 1.00 78.69 94 GLU A C 1
ATOM 734 O O . GLU A 1 94 ? 13.127 4.177 -22.230 1.00 78.69 94 GLU A O 1
ATOM 739 N N . GLU A 1 95 ? 13.585 2.074 -21.587 1.00 73.62 95 GLU A N 1
ATOM 740 C CA . GLU A 1 95 ? 14.992 2.298 -21.276 1.00 73.62 95 GLU A CA 1
ATOM 741 C C . GLU A 1 95 ? 15.816 1.057 -21.629 1.00 73.62 95 GLU A C 1
ATOM 743 O O . GLU A 1 95 ? 15.779 0.047 -20.926 1.00 73.62 95 GLU A O 1
ATOM 748 N N . ASP A 1 96 ? 16.619 1.161 -22.690 1.00 71.56 96 ASP A N 1
ATOM 749 C CA . ASP A 1 96 ? 17.450 0.061 -23.200 1.00 71.56 96 ASP A CA 1
ATOM 750 C C . ASP A 1 96 ? 18.490 -0.447 -22.181 1.00 71.56 96 ASP A C 1
ATOM 752 O O . ASP A 1 96 ? 18.952 -1.583 -22.277 1.00 71.56 96 ASP A O 1
ATOM 756 N N . SER A 1 97 ? 18.885 0.387 -21.209 1.00 73.56 97 SER A N 1
ATOM 757 C CA . SER A 1 97 ? 19.793 0.014 -20.114 1.00 73.56 97 SER A CA 1
ATOM 758 C C . SER A 1 97 ? 19.114 -0.719 -18.959 1.00 73.56 97 SER A C 1
ATOM 760 O O . SER A 1 97 ? 19.816 -1.282 -18.114 1.00 73.56 97 SER A O 1
ATOM 762 N N . ALA A 1 98 ? 17.781 -0.731 -18.895 1.00 65.44 98 ALA A N 1
ATOM 763 C CA . ALA A 1 98 ? 17.061 -1.462 -17.865 1.00 65.44 98 ALA A CA 1
ATOM 764 C C . ALA A 1 98 ? 17.110 -2.977 -18.155 1.00 65.44 98 ALA A C 1
ATOM 766 O O . ALA A 1 98 ? 17.014 -3.371 -19.318 1.00 65.44 98 ALA A O 1
ATOM 767 N N . PRO A 1 99 ? 17.195 -3.845 -17.125 1.00 64.81 99 PRO A N 1
ATOM 768 C CA . PRO A 1 99 ? 17.284 -5.300 -17.304 1.00 64.81 99 PRO A CA 1
ATOM 769 C C . PRO A 1 99 ? 16.194 -5.903 -18.206 1.00 64.81 99 PRO A C 1
ATOM 771 O O . PRO A 1 99 ? 16.457 -6.883 -18.898 1.00 64.81 99 PRO A O 1
ATOM 774 N N . ASP A 1 100 ? 15.012 -5.276 -18.236 1.00 65.75 100 ASP A N 1
ATOM 775 C CA . ASP A 1 100 ? 13.839 -5.712 -19.006 1.00 65.75 100 ASP A CA 1
ATOM 776 C C . ASP A 1 100 ? 13.371 -4.672 -20.049 1.00 65.75 100 ASP A C 1
ATOM 778 O O . ASP A 1 100 ? 12.249 -4.752 -20.548 1.00 65.75 100 ASP A O 1
ATOM 782 N N . GLY A 1 101 ? 14.200 -3.667 -20.360 1.00 67.44 101 GLY A N 1
ATOM 783 C CA . GLY A 1 101 ? 13.922 -2.663 -21.397 1.00 67.44 101 GLY A CA 1
ATOM 784 C C . GLY A 1 101 ? 13.002 -1.501 -20.997 1.00 67.44 101 GLY A C 1
ATOM 785 O O . GLY A 1 101 ? 12.718 -0.647 -21.833 1.00 67.44 101 GLY A O 1
ATOM 786 N N . TYR A 1 102 ? 12.524 -1.429 -19.747 1.00 71.62 102 TYR A N 1
ATOM 787 C CA . TYR A 1 102 ? 11.780 -0.265 -19.249 1.00 71.62 102 TYR A CA 1
ATOM 788 C C . TYR A 1 102 ? 11.829 -0.094 -17.723 1.00 71.62 102 TYR A C 1
ATOM 790 O O . TYR A 1 102 ? 11.977 -1.054 -16.959 1.00 71.62 102 TYR A O 1
ATOM 798 N N . MET A 1 103 ? 11.619 1.147 -17.282 1.00 71.56 103 MET A N 1
ATOM 799 C CA . MET A 1 103 ? 11.383 1.544 -15.894 1.00 71.56 103 MET A CA 1
ATOM 800 C C . MET A 1 103 ? 9.947 2.038 -15.695 1.00 71.56 103 MET A C 1
ATOM 802 O O . MET A 1 103 ? 9.258 2.412 -16.642 1.00 71.56 103 MET A O 1
ATOM 806 N N . MET 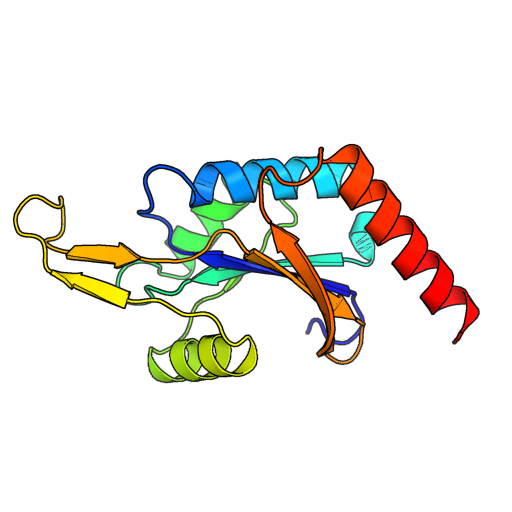A 1 104 ? 9.493 2.045 -14.443 1.00 75.62 104 MET A N 1
ATOM 807 C CA . MET A 1 104 ? 8.195 2.595 -14.054 1.00 75.62 104 MET A CA 1
ATOM 808 C C . MET A 1 104 ? 8.408 3.730 -13.050 1.00 75.62 104 MET A C 1
ATOM 810 O O . MET A 1 104 ? 8.940 3.509 -11.961 1.00 75.62 104 MET A O 1
ATOM 814 N N . ALA A 1 105 ? 7.991 4.946 -13.399 1.00 69.25 105 ALA A N 1
ATOM 815 C CA . ALA A 1 105 ? 7.938 6.054 -12.453 1.00 69.25 105 ALA A CA 1
ATOM 816 C C . ALA A 1 105 ? 6.675 5.916 -11.592 1.00 69.25 105 ALA A C 1
ATOM 818 O O . ALA A 1 105 ? 5.578 5.807 -12.133 1.00 69.25 105 ALA A O 1
ATOM 819 N N . HIS A 1 106 ? 6.813 5.931 -10.265 1.00 72.00 106 HIS A N 1
ATOM 820 C CA 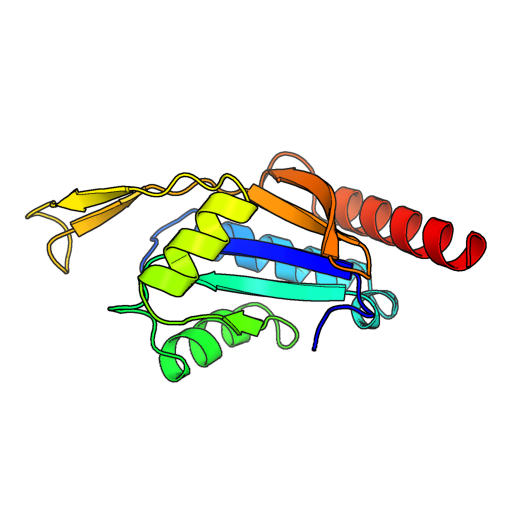. HIS A 1 106 ? 5.684 5.978 -9.331 1.00 72.00 106 HIS A CA 1
ATOM 821 C C . HIS A 1 106 ? 6.062 6.761 -8.068 1.00 72.00 106 HIS A C 1
ATOM 823 O O . HIS A 1 106 ? 7.240 6.898 -7.735 1.00 72.00 106 HIS A O 1
ATOM 829 N N . ALA A 1 107 ? 5.063 7.291 -7.363 1.00 69.88 107 ALA A N 1
ATOM 830 C CA . ALA A 1 107 ? 5.272 8.009 -6.110 1.00 69.88 107 ALA A CA 1
ATOM 831 C C . ALA A 1 107 ? 5.117 7.084 -4.890 1.00 69.88 107 ALA A C 1
ATOM 833 O O . ALA A 1 107 ? 4.213 6.249 -4.845 1.00 69.88 107 ALA A O 1
ATOM 834 N N . GLY A 1 108 ? 5.953 7.291 -3.866 1.00 75.06 108 GLY A N 1
ATOM 835 C CA . GLY A 1 108 ? 5.917 6.608 -2.562 1.00 75.06 108 GLY A CA 1
ATOM 836 C C . GLY A 1 108 ? 4.755 7.039 -1.654 1.00 75.06 108 GLY A C 1
ATOM 837 O O . GLY A 1 108 ? 4.973 7.387 -0.493 1.00 75.06 108 GLY A O 1
ATOM 838 N N . HIS A 1 109 ? 3.530 7.100 -2.185 1.00 89.00 109 HIS A N 1
ATOM 839 C CA . HIS A 1 109 ? 2.341 7.514 -1.438 1.00 89.00 109 HIS A CA 1
ATOM 840 C C . HIS A 1 109 ? 1.644 6.328 -0.767 1.00 89.00 109 HIS A C 1
ATOM 842 O O . HIS A 1 109 ? 1.296 5.341 -1.414 1.00 89.00 109 HIS A O 1
ATOM 848 N N . LEU A 1 110 ? 1.347 6.484 0.521 1.00 93.19 110 LEU A N 1
ATOM 849 C CA . LEU A 1 110 ? 0.491 5.597 1.298 1.00 93.19 110 LEU A CA 1
ATOM 850 C C . LEU A 1 110 ? -0.889 6.229 1.456 1.00 93.19 110 LEU A C 1
ATOM 852 O O . LEU A 1 110 ? -1.036 7.286 2.068 1.00 93.19 110 LEU A O 1
ATOM 856 N N . TYR A 1 111 ? -1.917 5.569 0.943 1.00 94.81 111 TYR A N 1
ATOM 857 C CA . TYR A 1 111 ? -3.294 6.038 1.007 1.00 94.81 111 TYR A CA 1
ATOM 858 C C . TYR A 1 111 ? -4.023 5.345 2.151 1.00 94.81 111 TYR A C 1
ATOM 860 O O . TYR A 1 111 ? -4.125 4.120 2.184 1.00 94.81 111 TYR A O 1
ATOM 868 N N . 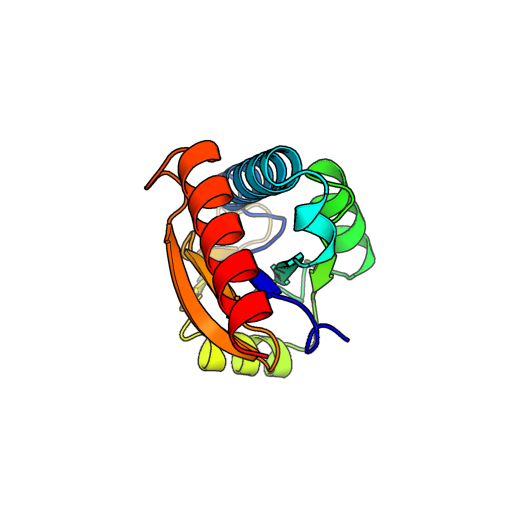LEU A 1 112 ? -4.564 6.130 3.077 1.00 95.69 112 LEU A N 1
ATOM 869 C CA . LEU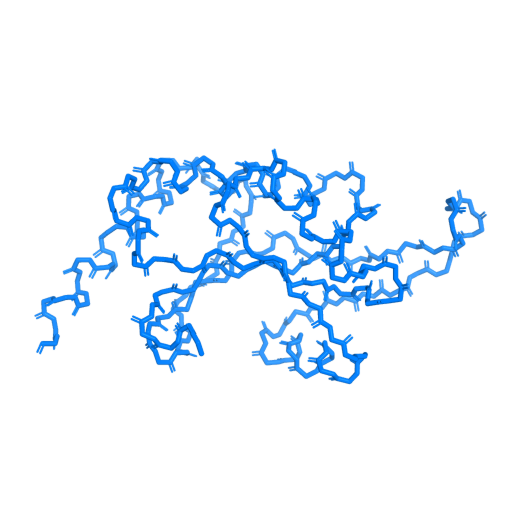 A 1 112 ? -5.422 5.630 4.139 1.00 95.69 112 LEU A CA 1
ATOM 870 C C . LEU A 1 112 ? -6.885 5.821 3.740 1.00 95.69 112 LEU A C 1
ATOM 872 O O . LEU A 1 112 ? -7.355 6.945 3.543 1.00 95.69 112 LEU A O 1
ATOM 876 N N . MET A 1 113 ? -7.608 4.710 3.670 1.00 94.88 113 MET A N 1
ATOM 877 C CA . MET A 1 113 ? -9.042 4.668 3.411 1.00 94.88 113 MET A CA 1
ATOM 878 C C . MET A 1 113 ? -9.768 4.160 4.653 1.00 94.88 113 MET A C 1
ATOM 880 O O . MET A 1 113 ? -9.327 3.220 5.315 1.00 94.88 113 MET A O 1
ATOM 884 N N . ARG A 1 114 ? -10.917 4.755 4.954 1.00 94.50 114 ARG A N 1
ATOM 885 C CA . ARG A 1 114 ? -11.826 4.292 6.005 1.00 94.50 114 ARG A CA 1
ATOM 886 C C . ARG A 1 114 ? -12.551 3.017 5.568 1.00 94.50 114 ARG A C 1
ATOM 888 O O . ARG A 1 114 ? -12.710 2.785 4.360 1.00 94.50 114 ARG A O 1
ATOM 895 N N . PRO A 1 115 ? -13.135 2.279 6.527 1.00 92.50 115 PRO A N 1
ATOM 896 C CA . PRO A 1 115 ? -14.232 1.371 6.228 1.00 92.50 115 PRO A CA 1
ATOM 897 C C . PRO A 1 115 ? -15.280 2.055 5.332 1.00 92.50 115 PRO A C 1
ATOM 899 O O . PRO A 1 115 ? -15.592 3.240 5.474 1.00 92.50 115 PRO A O 1
ATOM 902 N N . GLY A 1 116 ? -15.779 1.317 4.350 1.00 88.94 116 GLY A N 1
ATOM 903 C CA . GLY A 1 116 ? -16.655 1.807 3.289 1.00 88.94 116 GLY A CA 1
ATOM 904 C C . GLY A 1 116 ? -15.922 2.423 2.095 1.00 88.94 116 GLY A C 1
ATOM 905 O O . GLY A 1 116 ? -16.588 2.938 1.202 1.00 88.94 116 GLY A O 1
ATOM 906 N N . GLY A 1 117 ? -14.583 2.386 2.057 1.00 87.62 117 GLY A N 1
ATOM 907 C CA . GLY A 1 117 ? -13.791 2.842 0.907 1.00 87.62 117 GLY A CA 1
ATOM 908 C C . GLY A 1 117 ? -13.716 4.363 0.763 1.00 87.62 117 GLY A C 1
ATOM 909 O O . GLY A 1 117 ? -13.439 4.872 -0.319 1.00 87.62 117 GLY A O 1
ATOM 910 N N . LYS A 1 118 ? -13.979 5.110 1.840 1.00 89.69 118 LYS A N 1
ATOM 911 C CA . LYS A 1 118 ? -13.884 6.574 1.833 1.00 89.69 118 LYS A CA 1
ATOM 912 C C . LYS A 1 118 ? -12.443 7.004 2.066 1.00 89.69 118 LYS A C 1
ATOM 914 O O . LYS A 1 118 ? -11.821 6.548 3.021 1.00 89.69 118 LYS A O 1
ATOM 919 N N . PHE A 1 119 ? -11.944 7.910 1.235 1.00 92.44 119 PHE A N 1
ATOM 920 C CA . PHE A 1 119 ? -10.630 8.517 1.421 1.00 92.44 119 PHE A CA 1
ATOM 921 C C . PHE A 1 119 ? -10.533 9.235 2.775 1.00 92.44 119 PHE A C 1
ATOM 923 O O . PHE A 1 119 ? -11.452 9.963 3.158 1.00 92.44 119 PHE A O 1
ATOM 930 N N . GLU A 1 120 ? -9.421 9.036 3.484 1.00 94.69 120 GLU A N 1
ATOM 931 C CA . GLU A 1 120 ? -9.136 9.701 4.756 1.00 94.69 120 GLU A CA 1
ATOM 932 C C . GLU A 1 120 ? -7.872 10.573 4.684 1.00 94.69 120 GLU A C 1
ATOM 934 O O . GLU A 1 120 ? -7.907 11.724 5.123 1.00 94.69 120 GLU A O 1
ATOM 939 N N . ALA A 1 121 ? -6.749 10.031 4.202 1.00 94.25 121 ALA A N 1
ATOM 940 C CA . ALA A 1 121 ? -5.463 10.733 4.182 1.00 94.25 121 ALA A CA 1
ATOM 941 C C . ALA A 1 121 ? -4.469 10.122 3.181 1.00 94.25 121 ALA A C 1
ATOM 943 O O . ALA A 1 121 ? -4.597 8.958 2.803 1.00 94.25 121 ALA A O 1
ATOM 944 N N . VAL A 1 122 ? -3.451 10.905 2.808 1.00 93.69 122 VAL A N 1
ATOM 945 C CA . VAL A 1 122 ? -2.233 10.426 2.135 1.00 93.69 122 VAL A CA 1
ATOM 946 C C . VAL A 1 122 ? -1.041 10.691 3.044 1.00 93.69 122 VAL A C 1
ATOM 948 O O . VAL A 1 122 ? -0.934 11.772 3.623 1.00 93.69 122 VAL A O 1
ATOM 951 N N . PHE A 1 123 ? -0.144 9.719 3.127 1.00 92.88 123 PHE A N 1
ATOM 952 C CA . PHE A 1 123 ? 1.153 9.833 3.773 1.00 92.88 123 PHE A CA 1
ATOM 953 C C . PHE A 1 123 ? 2.258 9.583 2.752 1.00 92.88 123 PHE A C 1
ATOM 955 O O . PHE A 1 123 ? 2.055 8.903 1.748 1.00 92.88 123 PHE A O 1
ATOM 962 N N . LEU A 1 124 ? 3.426 10.145 3.020 1.00 87.12 124 LEU A N 1
ATOM 963 C CA . LEU A 1 124 ? 4.640 9.898 2.259 1.00 87.12 124 LEU A CA 1
ATOM 964 C C . LEU A 1 124 ? 5.556 9.020 3.099 1.00 87.12 124 LEU A C 1
ATOM 966 O O . LEU A 1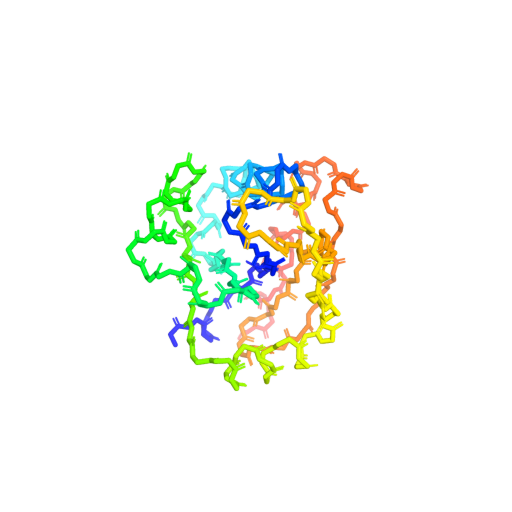 124 ? 5.718 9.268 4.298 1.00 87.12 124 LEU A O 1
ATOM 970 N N . GLU A 1 125 ? 6.159 8.023 2.461 1.00 80.94 125 GLU A N 1
ATOM 971 C CA . GLU A 1 125 ? 7.309 7.331 3.038 1.00 80.94 125 GLU A CA 1
ATOM 972 C C . GLU A 1 125 ? 8.383 8.372 3.434 1.00 80.94 125 GLU A C 1
ATOM 974 O O . GLU A 1 125 ? 8.553 9.397 2.770 1.00 80.94 125 GLU A O 1
ATOM 979 N N . GLY A 1 126 ? 9.001 8.191 4.604 1.00 79.31 126 GLY A N 1
ATOM 980 C CA . GLY A 1 126 ? 10.022 9.099 5.136 1.00 79.31 126 GLY A CA 1
ATOM 981 C C . GLY A 1 126 ? 9.530 10.439 5.711 1.00 79.31 126 GLY A C 1
ATOM 982 O O . GLY A 1 126 ? 10.295 11.112 6.400 1.00 79.31 126 GLY A O 1
ATOM 983 N N . ALA A 1 127 ? 8.267 10.840 5.509 1.00 88.69 127 ALA A N 1
ATOM 984 C CA . ALA A 1 127 ? 7.765 12.119 6.035 1.00 88.69 127 ALA A CA 1
ATOM 985 C C . ALA A 1 127 ? 7.579 12.126 7.562 1.00 88.69 127 ALA A C 1
ATOM 987 O O . ALA A 1 127 ? 7.628 13.183 8.193 1.00 88.69 127 ALA A O 1
ATOM 988 N N . GLN A 1 128 ? 7.354 10.954 8.158 1.00 92.38 128 GLN A N 1
ATOM 989 C CA . GLN A 1 128 ? 7.280 10.770 9.605 1.00 92.38 128 GLN A CA 1
ATOM 990 C C . GLN A 1 128 ? 7.755 9.365 9.998 1.00 92.38 128 GLN A C 1
ATOM 992 O O . GLN A 1 128 ? 7.627 8.437 9.194 1.00 92.38 128 GLN A O 1
ATOM 997 N N . PRO A 1 129 ? 8.269 9.171 11.224 1.00 95.19 129 PRO A N 1
ATOM 998 C CA . PRO A 1 129 ? 8.678 7.849 11.688 1.00 95.19 129 PRO A CA 1
ATOM 999 C C . PRO A 1 129 ? 7.474 6.884 11.803 1.00 95.19 129 PRO A C 1
ATOM 1001 O O . PRO A 1 129 ? 6.343 7.349 12.001 1.00 95.19 129 PRO A O 1
ATOM 1004 N N . PRO A 1 130 ? 7.684 5.555 11.691 1.00 95.44 130 PRO A N 1
ATOM 1005 C CA . PRO A 1 130 ? 6.614 4.553 11.757 1.00 95.44 130 PRO A CA 1
ATOM 1006 C C . PRO A 1 130 ? 5.724 4.669 13.002 1.00 95.44 130 PRO A C 1
ATOM 1008 O O . PRO A 1 130 ? 4.514 4.469 12.924 1.00 95.44 130 PRO A O 1
ATOM 1011 N N . GLU A 1 131 ? 6.301 5.040 14.146 1.00 96.88 131 GLU A N 1
ATOM 1012 C CA . GLU A 1 131 ? 5.613 5.216 15.427 1.00 96.88 131 GLU A CA 1
ATOM 1013 C C . GLU A 1 131 ? 4.562 6.320 15.366 1.00 96.88 131 GLU A C 1
ATOM 1015 O O . GLU A 1 131 ? 3.453 6.149 15.876 1.00 96.88 131 GLU A O 1
ATOM 1020 N N . ALA A 1 132 ? 4.890 7.436 14.712 1.00 96.88 132 ALA A N 1
ATOM 1021 C CA . ALA A 1 132 ? 3.974 8.559 14.568 1.00 96.88 132 ALA A CA 1
ATOM 1022 C C . ALA A 1 132 ? 2.782 8.176 13.680 1.00 96.88 132 ALA A C 1
ATOM 1024 O O . ALA A 1 132 ? 1.630 8.400 14.064 1.00 96.88 132 ALA A O 1
ATOM 1025 N N . LEU A 1 133 ? 3.042 7.499 12.555 1.00 96.31 133 LEU A N 1
ATOM 1026 C CA . LEU A 1 133 ? 1.977 7.031 11.672 1.00 96.31 133 LEU A CA 1
ATOM 1027 C C . LEU A 1 133 ? 1.108 5.951 12.338 1.00 96.31 133 LEU A C 1
ATOM 1029 O O . LEU A 1 133 ? -0.120 6.014 12.257 1.00 96.31 133 LEU A O 1
ATOM 1033 N N . ALA A 1 134 ? 1.711 4.987 13.037 1.00 97.00 134 ALA A N 1
ATOM 1034 C CA . ALA A 1 134 ? 0.977 3.956 13.769 1.00 97.00 134 ALA A CA 1
ATOM 1035 C C . ALA A 1 134 ? 0.072 4.570 14.848 1.00 97.00 134 ALA A C 1
ATOM 1037 O O . ALA A 1 134 ? -1.106 4.215 14.952 1.00 97.00 134 ALA A O 1
ATOM 1038 N N . GLN A 1 135 ? 0.581 5.542 15.612 1.00 97.38 135 GLN A N 1
ATOM 1039 C CA . GLN A 1 135 ? -0.208 6.268 16.605 1.00 97.38 135 GLN A CA 1
ATOM 1040 C C . GLN A 1 135 ? -1.364 7.036 15.952 1.00 97.38 135 GLN A C 1
ATOM 1042 O O . GLN A 1 135 ? -2.494 7.002 16.448 1.00 97.38 135 GLN A O 1
ATOM 1047 N N . GLU A 1 136 ? -1.111 7.707 14.831 1.00 96.88 136 GLU A N 1
ATOM 1048 C CA . GLU A 1 136 ? -2.130 8.449 14.099 1.00 96.88 136 GLU A CA 1
ATOM 1049 C C . GLU A 1 136 ? -3.246 7.534 13.574 1.00 96.88 136 GLU A C 1
ATOM 1051 O O . GLU A 1 136 ? -4.431 7.809 13.802 1.00 96.88 136 GLU A O 1
ATOM 1056 N N . ILE A 1 137 ? -2.891 6.411 12.947 1.00 96.38 137 ILE A N 1
ATOM 1057 C CA . ILE A 1 137 ? -3.852 5.402 12.482 1.00 96.38 137 ILE A CA 1
ATOM 1058 C C . ILE A 1 137 ? -4.652 4.846 13.668 1.00 96.38 137 ILE A C 1
ATOM 1060 O O . ILE A 1 137 ? -5.882 4.797 13.610 1.00 96.38 137 ILE A O 1
ATOM 1064 N N . ALA A 1 138 ? -3.996 4.501 14.780 1.00 96.81 138 ALA A N 1
ATOM 1065 C CA . ALA A 1 138 ? -4.664 3.989 15.976 1.00 96.81 138 ALA A CA 1
ATOM 1066 C C . ALA A 1 138 ? -5.692 4.980 16.550 1.00 96.81 138 ALA A C 1
ATOM 1068 O O . ALA A 1 138 ? -6.793 4.576 16.945 1.00 96.81 138 ALA A O 1
ATOM 1069 N N . MET A 1 139 ? -5.367 6.278 16.569 1.00 96.31 139 MET A N 1
ATOM 1070 C CA . MET 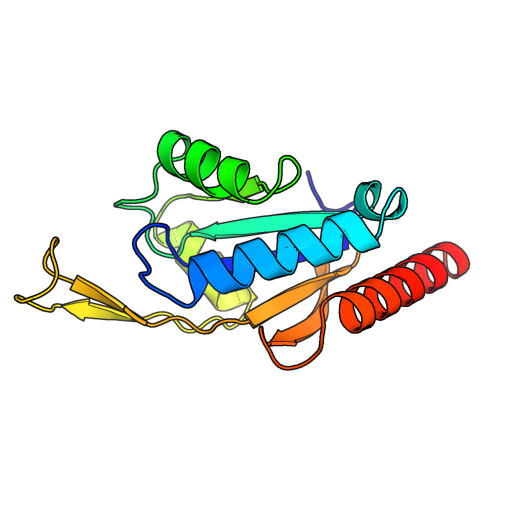A 1 139 ? -6.293 7.331 16.999 1.00 96.31 139 MET A CA 1
ATOM 1071 C C . MET A 1 139 ? -7.495 7.460 16.059 1.00 96.31 139 MET A C 1
ATOM 1073 O O . MET A 1 139 ? -8.624 7.624 16.535 1.00 96.31 139 MET A O 1
ATOM 1077 N N . ARG A 1 140 ? -7.273 7.375 14.741 1.00 95.44 140 ARG A N 1
ATOM 1078 C CA . ARG A 1 140 ? -8.340 7.428 13.728 1.00 95.44 140 ARG A CA 1
ATOM 1079 C C . ARG A 1 140 ? -9.283 6.227 13.844 1.00 95.44 140 ARG A C 1
ATOM 1081 O O . ARG A 1 140 ? -10.494 6.436 13.889 1.00 95.44 140 ARG A O 1
ATOM 1088 N N . ILE A 1 141 ? -8.749 5.015 14.025 1.00 94.06 141 ILE A N 1
ATOM 1089 C CA . ILE A 1 141 ? -9.536 3.798 14.302 1.00 94.06 141 ILE A CA 1
ATOM 1090 C C . ILE A 1 141 ? -10.408 3.998 15.548 1.00 94.06 141 ILE A C 1
ATOM 1092 O O . ILE A 1 141 ? -11.630 3.893 15.472 1.00 94.06 141 ILE A O 1
ATOM 1096 N N . ALA A 1 142 ? -9.807 4.392 16.676 1.00 93.25 142 ALA A N 1
ATOM 1097 C CA . ALA A 1 142 ? -10.534 4.573 17.934 1.00 93.25 142 ALA A CA 1
ATOM 1098 C C . ALA A 1 142 ? -11.596 5.683 17.865 1.00 93.25 142 ALA A C 1
ATOM 1100 O O . ALA A 1 142 ? -12.564 5.693 18.625 1.00 93.25 142 ALA A O 1
ATOM 1101 N N . LYS A 1 143 ? -11.401 6.697 17.017 1.00 91.19 143 LYS A N 1
ATOM 1102 C CA . LYS A 1 143 ? -12.399 7.749 16.783 1.00 91.19 143 LYS A CA 1
ATOM 1103 C C . LYS A 1 143 ? -13.585 7.229 15.973 1.00 91.19 143 LYS A C 1
ATOM 1105 O O . LYS A 1 143 ? -14.700 7.672 16.231 1.00 91.19 143 LYS A O 1
ATOM 1110 N N . GLU A 1 144 ? -13.354 6.323 15.029 1.00 87.12 144 GLU A N 1
ATOM 1111 C CA . GLU A 1 144 ? -14.415 5.714 14.225 1.00 87.12 144 GLU A CA 1
ATOM 1112 C C . GLU A 1 144 ? -15.295 4.777 15.039 1.00 87.12 144 GLU A C 1
ATOM 1114 O O . GLU A 1 144 ? -16.514 4.886 14.982 1.00 87.12 144 GLU A O 1
ATOM 1119 N N . GLU A 1 145 ? -14.681 3.948 15.881 1.00 84.88 145 GLU A N 1
ATOM 1120 C CA . GLU A 1 145 ? -15.386 3.046 16.802 1.00 84.88 145 GLU A CA 1
ATOM 1121 C C . GLU A 1 145 ? -16.315 3.793 17.770 1.00 84.88 145 GLU A C 1
ATOM 1123 O O . GLU A 1 145 ? -17.304 3.240 18.229 1.00 84.88 145 GLU A O 1
ATOM 1128 N N . ARG A 1 146 ? -16.015 5.063 18.078 1.00 84.44 146 ARG A N 1
ATOM 1129 C CA . ARG A 1 146 ? -16.848 5.926 18.934 1.00 84.44 146 ARG A CA 1
ATOM 1130 C C . ARG A 1 146 ? -17.990 6.625 18.190 1.00 84.44 146 ARG A C 1
ATOM 1132 O O . ARG A 1 146 ? -18.797 7.293 18.830 1.00 84.44 146 ARG A O 1
ATOM 1139 N N . ARG A 1 147 ? -17.988 6.588 16.855 1.00 75.06 147 ARG A N 1
ATOM 1140 C CA . ARG A 1 147 ? -18.969 7.265 15.987 1.00 75.06 147 ARG A CA 1
ATOM 1141 C C . ARG A 1 147 ? -20.035 6.320 15.435 1.00 75.06 147 ARG A C 1
ATOM 1143 O O . ARG A 1 147 ? -21.071 6.824 15.003 1.00 75.06 147 ARG A O 1
ATOM 1150 N N . GLY A 1 148 ? -19.743 5.021 15.386 1.00 62.97 148 GLY A N 1
ATOM 1151 C CA . GLY A 1 148 ? -20.718 3.959 15.117 1.00 62.97 148 GLY A CA 1
ATOM 1152 C C . GLY A 1 148 ? -21.484 3.586 16.374 1.00 62.97 148 GLY A C 1
ATOM 1153 O O . GLY A 1 148 ? -22.662 3.205 16.218 1.00 62.97 148 GLY A O 1
#

Organism: NCBI:txid412755

Mean predicted aligned error: 5.0 Å

InterPro domains:
  IPR003782 Copper chaperone SCO1/SenC [PF02630] (3-119)
  IPR003782 Copper chaperone SCO1/SenC [PTHR12151] (3-143)
  IPR003782 Copper chaperone SCO1/SenC [cd02968] (1-123)
  IPR036249 Thioredoxin-like superfamily [SSF52833] (2-139)

Nearest PDB structures (foldseek):
  6n5u-assembly3_C  TM=9.122E-01  e=2.823E-15  Arabidopsis thaliana
  4wbr-assembly1_D  TM=9.211E-01  e=4.387E-14  Bradyrhizobium diazoefficiens USDA 110
  4txo-assembly1_D  TM=8.814E-01  e=3.654E-13  Bradyrhizobium diazoefficiens USDA 110
  2b7j-assembly4_D  TM=8.823E-01  e=1.440E-12  Saccharomyces cerevisiae
  2b7k-assembly4_D  TM=8.864E-01  e=2.372E-12  Saccharomyces cerevisiae

pLDDT: mean 88.86, std 8.8, range [61.88, 97.5]

Foldseek 3Di:
DLLQAKEWEWEEALPDPPLVVLLLLLVLLLLVLLPPVNVRYQYEYEYLCQVPDPLVNQQVRSVVRHVRYHYDYDDNVVSVVVCVVVVWDKDWAQDPPDPVRTDMDTAQWIWIAGRNRHGDDIDHRPPDHSNVVSVVVSVVVVVVVVVD